Protein AF-A0A934SSS2-F1 (afdb_monomer_lite)

Secondary structure (DSSP, 8-state):
------TT-EEEEEEEGGGHHHHHHHHHHS-TT-EEEEEEEESSGGG----PPSTEEEEEEEEGGGT--HHHHHHHHHHHHSSS---TT----EE--S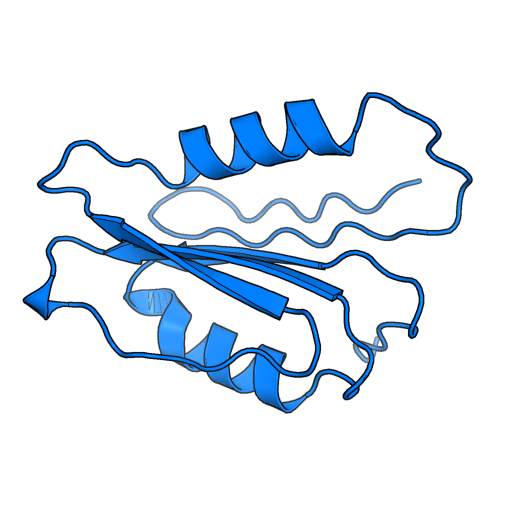SS--------

pLDDT: mean 73.7, std 19.25, range [31.22, 95.25]

InterPro domains:
  IPR007037 SIP-like, Rossmann fold domain [PF04954] (9-100)
  IPR039261 Ferredoxin-NADP reductase (FNR), nucleotide-binding domain [G3DSA:3.40.50.80] (4-107)
  IPR039374 Siderophore-interacting protein [PTHR30157] (5-102)

Sequence (108 aa):
MRWSPSATDKLLLAGTERSIPVLRAILASLPAKARGQVFVEVASADDIDPIAGPGRVMVCWLLRDRGQSLQRSVDSWLSEMLPTEFDREHNVYAWVDGAGAARTLSSN

Radius of gyration: 13.73 Å; chains: 1; bounding box: 39×26×33 Å

Organism: NCBI:txid2787634

Structure (mmCIF, N/CA/C/O backbone):
data_AF-A0A934SSS2-F1
#
_entry.id   AF-A0A934SSS2-F1
#
loop_
_atom_site.group_PDB
_atom_site.id
_atom_site.type_symbol
_atom_site.label_atom_id
_atom_site.label_alt_id
_atom_site.label_comp_id
_atom_site.label_asym_id
_atom_site.label_entity_id
_atom_site.label_seq_id
_atom_site.pdbx_PDB_ins_code
_atom_site.Cartn_x
_atom_site.Cartn_y
_atom_site.Cartn_z
_atom_site.occupancy
_atom_site.B_iso_or_equiv
_atom_site.auth_seq_id
_atom_site.auth_comp_id
_atom_site.auth_asym_id
_atom_site.auth_atom_id
_atom_site.pdbx_PDB_model_num
ATOM 1 N N . MET A 1 1 ? 6.075 15.287 -18.767 1.00 35.69 1 MET A N 1
ATOM 2 C CA . MET A 1 1 ? 7.153 14.307 -18.507 1.00 35.69 1 MET A CA 1
ATOM 3 C C . MET A 1 1 ? 6.511 12.937 -18.334 1.00 35.69 1 MET A C 1
ATOM 5 O O . MET A 1 1 ? 5.552 12.829 -17.583 1.00 35.69 1 MET A O 1
ATOM 9 N N . ARG A 1 2 ? 6.937 11.942 -19.122 1.00 46.75 2 ARG A N 1
ATOM 10 C CA . ARG A 1 2 ? 6.411 10.564 -19.118 1.00 46.75 2 ARG A CA 1
ATOM 11 C C . ARG A 1 2 ? 7.017 9.818 -17.920 1.00 46.75 2 ARG A C 1
ATOM 13 O O . ARG A 1 2 ? 8.228 9.855 -17.750 1.00 46.75 2 ARG A O 1
ATOM 20 N N . TRP A 1 3 ? 6.176 9.170 -17.120 1.00 48.03 3 TRP A N 1
ATOM 21 C CA . TRP A 1 3 ? 6.575 8.195 -16.098 1.00 48.03 3 TRP A CA 1
ATOM 22 C C . TRP A 1 3 ? 7.421 7.068 -16.722 1.00 48.03 3 TRP A C 1
ATOM 24 O O . TRP A 1 3 ? 6.944 6.420 -17.656 1.00 48.03 3 TRP A O 1
ATOM 34 N N . SER A 1 4 ? 8.644 6.850 -16.218 1.00 49.31 4 SER A N 1
ATOM 35 C CA . SER A 1 4 ? 9.590 5.826 -16.704 1.00 49.31 4 SER A CA 1
ATOM 36 C C . SER A 1 4 ? 10.429 5.240 -15.549 1.00 49.31 4 SER A C 1
ATOM 38 O O . SER A 1 4 ? 11.559 5.681 -15.348 1.00 49.31 4 SER A O 1
ATOM 40 N N . PRO A 1 5 ? 9.907 4.274 -14.770 1.00 51.75 5 PRO A N 1
ATOM 41 C CA . PRO A 1 5 ? 10.678 3.596 -13.727 1.00 51.75 5 PRO A CA 1
ATOM 42 C C . PRO A 1 5 ? 11.733 2.665 -14.346 1.00 51.75 5 PRO A C 1
ATOM 44 O O . PRO A 1 5 ? 11.445 1.928 -15.295 1.00 51.75 5 PRO A O 1
ATOM 47 N N . SER A 1 6 ? 12.952 2.675 -13.809 1.00 52.16 6 SER A N 1
ATOM 48 C CA . SER A 1 6 ? 14.015 1.736 -14.165 1.00 52.16 6 SER A CA 1
ATOM 49 C C . SER A 1 6 ? 13.871 0.421 -13.382 1.00 52.16 6 SER A C 1
ATOM 51 O O . SER A 1 6 ? 13.123 0.317 -12.410 1.00 52.16 6 SER A O 1
ATOM 53 N N . ALA A 1 7 ? 14.588 -0.627 -13.796 1.00 51.25 7 ALA A N 1
ATOM 54 C CA . ALA A 1 7 ? 14.532 -1.940 -13.138 1.00 51.25 7 ALA A CA 1
ATOM 55 C C . ALA A 1 7 ? 15.165 -1.968 -11.727 1.00 51.25 7 ALA A C 1
ATOM 57 O O . ALA A 1 7 ? 15.068 -2.990 -11.043 1.00 51.25 7 ALA A O 1
ATOM 58 N N . THR A 1 8 ? 15.817 -0.877 -11.320 1.00 52.00 8 THR A N 1
ATOM 59 C CA . THR A 1 8 ? 16.562 -0.747 -10.062 1.00 52.00 8 THR A CA 1
ATOM 60 C C . THR A 1 8 ? 15.786 0.059 -9.010 1.00 52.00 8 THR A C 1
ATOM 62 O O . THR A 1 8 ? 16.108 -0.013 -7.827 1.00 52.00 8 THR A O 1
ATOM 65 N N . ASP A 1 9 ? 14.717 0.761 -9.392 1.00 61.09 9 ASP A N 1
ATOM 66 C CA . ASP A 1 9 ? 13.927 1.590 -8.476 1.00 61.09 9 ASP A CA 1
ATOM 67 C C . ASP A 1 9 ? 13.111 0.748 -7.473 1.00 61.09 9 ASP A C 1
ATOM 69 O O . ASP A 1 9 ? 12.504 -0.270 -7.828 1.00 61.09 9 ASP A O 1
ATOM 73 N N . LYS A 1 10 ? 13.084 1.178 -6.202 1.00 68.69 10 LYS A N 1
ATOM 74 C CA . LYS A 1 10 ? 12.241 0.590 -5.147 1.00 68.69 10 LYS A CA 1
ATOM 75 C C . LYS A 1 10 ? 10.933 1.377 -5.057 1.00 68.69 10 LYS A C 1
ATOM 77 O O . LYS A 1 10 ? 10.919 2.509 -4.597 1.00 68.69 10 LYS A O 1
ATOM 82 N N . LEU A 1 11 ? 9.821 0.770 -5.453 1.00 76.62 11 LEU A N 1
ATOM 83 C CA . LEU A 1 11 ? 8.512 1.427 -5.473 1.00 76.62 11 LEU A CA 1
ATOM 84 C C . LEU A 1 11 ? 7.769 1.290 -4.130 1.00 76.62 11 LEU A C 1
ATOM 86 O O . LEU A 1 11 ? 7.709 0.187 -3.590 1.00 76.62 11 LEU A O 1
ATOM 90 N N . LEU A 1 12 ? 7.137 2.360 -3.630 1.00 84.12 12 LEU A N 1
ATOM 91 C CA . LEU A 1 12 ? 6.245 2.311 -2.463 1.00 84.12 12 LEU A CA 1
ATOM 92 C C . LEU A 1 12 ? 4.888 2.953 -2.779 1.00 84.12 12 LEU A C 1
ATOM 94 O O . LEU A 1 12 ? 4.694 4.141 -2.591 1.00 84.12 12 LEU A O 1
ATOM 98 N N . LEU A 1 13 ? 3.888 2.198 -3.208 1.00 84.88 13 LEU A N 1
ATOM 99 C CA . LEU A 1 13 ? 2.555 2.775 -3.408 1.00 84.88 13 LEU A CA 1
ATOM 100 C C . LEU A 1 13 ? 1.736 2.689 -2.119 1.00 84.88 13 LEU A C 1
ATOM 102 O O . LEU A 1 13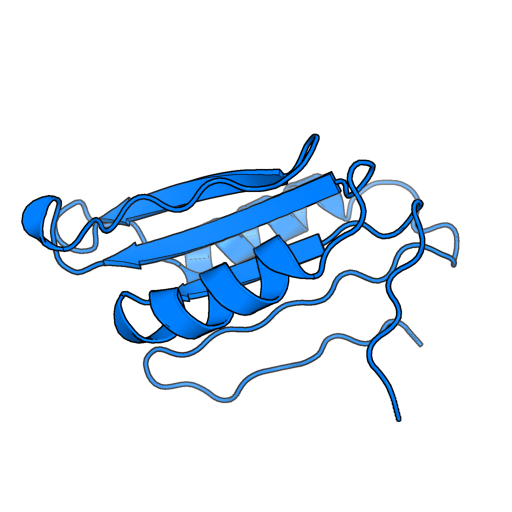 ? 1.740 1.665 -1.446 1.00 84.88 13 LEU A O 1
ATOM 106 N N . ALA A 1 14 ? 0.997 3.738 -1.785 1.00 87.75 14 ALA A N 1
ATOM 107 C CA . ALA A 1 14 ? 0.031 3.715 -0.699 1.00 87.75 14 ALA A CA 1
ATOM 108 C C . ALA A 1 14 ? -1.306 4.313 -1.178 1.00 87.75 14 ALA A C 1
ATOM 110 O O . ALA A 1 14 ? -1.378 5.065 -2.150 1.00 87.75 14 ALA A O 1
ATOM 111 N N . GLY A 1 15 ? -2.411 3.929 -0.558 1.00 88.06 15 GLY A N 1
ATOM 112 C CA . GLY A 1 15 ? -3.718 4.446 -0.944 1.00 88.06 15 GLY A CA 1
ATOM 113 C C . GLY A 1 15 ? -4.846 3.850 -0.130 1.00 88.06 15 GLY A C 1
ATOM 114 O O . GLY A 1 15 ? -4.617 3.014 0.741 1.00 88.06 15 GLY A O 1
ATOM 115 N N . THR A 1 16 ? -6.059 4.294 -0.431 1.00 89.50 16 THR A N 1
ATOM 116 C CA . THR A 1 16 ? -7.287 3.775 0.180 1.00 89.50 16 THR A CA 1
ATOM 117 C C . THR A 1 16 ? -8.082 2.932 -0.817 1.00 89.50 16 THR A C 1
ATOM 119 O O . THR A 1 16 ? -7.663 2.780 -1.971 1.00 89.50 16 THR A O 1
ATOM 122 N N . GLU A 1 17 ? -9.267 2.444 -0.437 1.00 88.50 17 GLU A N 1
ATOM 123 C CA . GLU A 1 17 ? -10.195 1.772 -1.357 1.00 88.50 17 GLU A CA 1
ATOM 124 C C . GLU A 1 17 ? -10.461 2.588 -2.640 1.00 88.50 17 GLU A C 1
ATOM 126 O O . GLU A 1 17 ? -10.610 2.042 -3.733 1.00 88.50 17 GLU A O 1
ATOM 131 N N . ARG A 1 18 ? -10.418 3.923 -2.544 1.00 87.00 18 ARG A N 1
ATOM 132 C CA . ARG A 1 18 ? -10.625 4.844 -3.676 1.00 87.00 18 ARG A CA 1
ATOM 133 C C . ARG A 1 18 ? -9.463 4.851 -4.667 1.00 87.00 18 ARG A C 1
ATOM 135 O O . ARG A 1 18 ? -9.643 5.217 -5.827 1.00 87.00 18 ARG A O 1
ATOM 142 N N . SER A 1 19 ? -8.273 4.461 -4.223 1.00 85.38 19 SER A N 1
ATOM 143 C CA . SER A 1 19 ? -7.056 4.450 -5.032 1.00 85.38 19 SER A CA 1
ATOM 144 C C . SER A 1 19 ? -6.894 3.158 -5.832 1.00 85.38 19 SER A C 1
ATOM 146 O O . SER A 1 19 ? -6.058 3.119 -6.732 1.00 85.38 19 SER A O 1
ATOM 148 N N . ILE A 1 20 ? -7.682 2.112 -5.556 1.00 87.56 20 ILE A N 1
ATOM 149 C CA . ILE A 1 20 ? -7.539 0.784 -6.177 1.00 87.56 20 ILE A CA 1
ATOM 150 C C . ILE A 1 20 ? -7.516 0.836 -7.718 1.00 87.56 20 ILE A C 1
ATOM 152 O O . ILE A 1 20 ? -6.604 0.243 -8.303 1.00 87.56 20 ILE A O 1
ATOM 156 N N . PRO A 1 21 ? -8.410 1.576 -8.413 1.00 87.31 21 PRO A N 1
ATOM 157 C CA . PRO A 1 21 ? -8.370 1.655 -9.876 1.00 87.31 21 PRO A CA 1
ATOM 158 C C . PRO A 1 21 ? -7.066 2.268 -10.405 1.00 87.31 21 PRO A C 1
ATOM 160 O O . PRO A 1 21 ? -6.514 1.811 -11.407 1.00 87.31 21 PRO A O 1
ATOM 163 N N . VAL A 1 22 ? -6.544 3.278 -9.704 1.00 83.25 22 VAL A N 1
ATOM 164 C CA . VAL A 1 22 ? -5.287 3.954 -10.052 1.00 83.25 22 VAL A CA 1
ATOM 165 C C . VAL A 1 22 ? -4.098 3.031 -9.795 1.00 83.25 22 VAL A C 1
ATOM 167 O O . VAL A 1 22 ? -3.237 2.884 -10.662 1.00 83.25 22 VAL A O 1
ATOM 170 N N . LEU A 1 23 ? -4.074 2.347 -8.648 1.00 84.69 23 LEU A N 1
ATOM 171 C CA . LEU A 1 23 ? -3.040 1.371 -8.303 1.00 84.69 23 LEU A CA 1
ATOM 172 C C . LEU A 1 23 ? -2.988 0.237 -9.329 1.00 84.69 23 LEU A C 1
ATOM 174 O O . LEU A 1 23 ? -1.909 -0.104 -9.804 1.00 84.69 23 LEU A O 1
ATOM 178 N N . ARG A 1 24 ? -4.144 -0.292 -9.743 1.00 87.81 24 ARG A N 1
ATOM 179 C CA . ARG A 1 24 ? -4.243 -1.327 -10.782 1.00 87.81 24 ARG A CA 1
ATOM 180 C C . ARG A 1 24 ? -3.616 -0.866 -12.102 1.00 87.81 24 ARG A C 1
ATOM 182 O O . ARG A 1 24 ? -2.852 -1.619 -12.704 1.00 87.81 24 ARG A O 1
ATOM 189 N N . ALA A 1 25 ? -3.893 0.367 -12.529 1.00 83.88 25 ALA A N 1
ATOM 190 C CA . ALA A 1 25 ? -3.319 0.937 -13.748 1.00 83.88 25 ALA A CA 1
ATOM 191 C C . ALA A 1 25 ? -1.798 1.145 -13.643 1.00 83.88 25 ALA A C 1
ATOM 193 O O . ALA A 1 25 ? -1.068 0.812 -14.578 1.00 83.88 25 ALA A O 1
ATOM 194 N N . ILE A 1 26 ? -1.307 1.640 -12.500 1.00 82.38 26 ILE A N 1
ATOM 195 C CA . ILE A 1 26 ? 0.133 1.795 -12.257 1.00 82.38 26 ILE A CA 1
ATOM 196 C C . ILE A 1 26 ? 0.813 0.428 -12.305 1.00 82.38 26 ILE A C 1
ATOM 198 O O . ILE A 1 26 ? 1.749 0.262 -13.082 1.00 82.38 26 ILE A O 1
ATOM 202 N N . LEU A 1 27 ? 0.319 -0.559 -11.550 1.00 83.69 27 LEU A N 1
ATOM 203 C CA . LEU A 1 27 ? 0.885 -1.911 -11.497 1.00 83.69 27 LEU A CA 1
ATOM 204 C C . LEU A 1 27 ? 0.926 -2.577 -12.878 1.00 83.69 27 LEU A C 1
ATOM 206 O O . LEU A 1 27 ? 1.928 -3.200 -13.211 1.00 83.69 27 LEU A O 1
ATOM 210 N N . ALA A 1 28 ? -0.103 -2.388 -13.709 1.00 85.06 28 ALA A N 1
ATOM 211 C CA . ALA A 1 28 ? -0.127 -2.897 -15.082 1.00 85.06 28 ALA A CA 1
ATOM 212 C C . ALA A 1 28 ? 0.922 -2.240 -16.002 1.00 85.06 28 ALA A C 1
ATOM 214 O O . ALA A 1 28 ? 1.329 -2.837 -16.995 1.00 85.06 28 ALA A O 1
ATOM 215 N N . SER A 1 29 ? 1.363 -1.020 -15.680 1.00 81.50 29 SER A N 1
ATOM 216 C CA . SER A 1 29 ? 2.384 -0.287 -16.439 1.00 81.50 29 SER A CA 1
ATOM 217 C C . SER A 1 29 ? 3.822 -0.597 -16.010 1.00 81.50 29 SER A C 1
ATOM 219 O O . SER A 1 29 ? 4.767 -0.201 -16.696 1.00 81.50 29 SER A O 1
ATOM 221 N N . LEU A 1 30 ? 4.009 -1.272 -14.871 1.00 79.50 30 LEU A N 1
ATOM 222 C CA . LEU A 1 30 ? 5.337 -1.542 -14.331 1.00 79.50 30 LEU A CA 1
ATOM 223 C C . LEU A 1 30 ? 6.048 -2.662 -15.108 1.00 79.50 30 LEU A C 1
ATOM 225 O O . LEU A 1 30 ? 5.418 -3.628 -15.546 1.00 79.50 30 LEU A O 1
ATOM 229 N N . PRO A 1 31 ? 7.386 -2.593 -15.227 1.00 79.38 31 PRO A N 1
ATOM 230 C CA . PRO A 1 31 ? 8.161 -3.681 -15.805 1.00 79.38 31 PRO A CA 1
ATOM 231 C C . PRO A 1 31 ? 8.071 -4.945 -14.937 1.00 79.38 31 PRO A C 1
ATOM 233 O O . PRO A 1 31 ? 8.019 -4.876 -13.712 1.00 79.38 31 PRO A O 1
ATOM 236 N N . ALA A 1 32 ? 8.176 -6.126 -15.553 1.00 78.81 32 ALA A N 1
ATOM 237 C CA . ALA A 1 32 ? 8.099 -7.416 -14.849 1.00 78.81 32 ALA A CA 1
ATOM 238 C C . ALA A 1 32 ? 9.173 -7.616 -13.757 1.00 78.81 32 ALA A C 1
ATOM 240 O O . ALA A 1 32 ? 9.027 -8.468 -12.883 1.00 78.81 32 ALA A O 1
ATOM 241 N N . LYS A 1 33 ? 10.269 -6.849 -13.810 1.00 77.44 33 LYS A N 1
ATOM 242 C CA . LYS A 1 33 ? 11.354 -6.874 -12.816 1.00 77.44 33 LYS A CA 1
ATOM 243 C C . LYS A 1 33 ? 11.169 -5.858 -11.684 1.00 77.44 33 LYS A C 1
ATOM 245 O O . LYS A 1 33 ? 12.042 -5.787 -10.821 1.00 77.44 33 LYS A O 1
ATOM 250 N N . ALA A 1 34 ? 10.073 -5.096 -11.689 1.00 77.88 34 ALA A N 1
ATOM 251 C CA . ALA A 1 34 ? 9.776 -4.123 -10.649 1.00 77.88 34 ALA A CA 1
ATOM 252 C C . ALA A 1 34 ? 9.767 -4.783 -9.265 1.00 77.88 34 ALA A C 1
ATOM 254 O O . ALA A 1 34 ? 9.348 -5.935 -9.086 1.00 77.88 34 ALA A O 1
ATOM 255 N N . ARG A 1 35 ? 10.261 -4.030 -8.284 1.00 80.31 35 ARG A N 1
ATOM 256 C CA . ARG A 1 35 ? 10.294 -4.414 -6.876 1.00 80.31 35 ARG A CA 1
ATOM 257 C C . ARG A 1 35 ? 9.659 -3.298 -6.070 1.00 80.31 35 ARG A C 1
ATOM 259 O O . ARG A 1 35 ? 9.920 -2.124 -6.331 1.00 80.31 35 ARG A O 1
ATOM 266 N N . GLY A 1 36 ? 8.839 -3.655 -5.094 1.00 83.12 36 GLY A N 1
ATOM 267 C CA . GLY A 1 36 ? 8.191 -2.637 -4.290 1.00 83.12 36 GLY A CA 1
ATOM 268 C C . GLY A 1 36 ? 7.168 -3.165 -3.310 1.00 83.12 36 GLY A C 1
ATOM 269 O O . GLY A 1 36 ? 6.911 -4.365 -3.222 1.00 83.12 36 GLY A O 1
ATOM 270 N N . GLN A 1 37 ? 6.577 -2.224 -2.599 1.00 88.62 37 GLN A N 1
ATOM 271 C CA . GLN A 1 37 ? 5.533 -2.446 -1.622 1.00 88.62 37 GLN A CA 1
ATOM 272 C C . GLN A 1 37 ? 4.323 -1.590 -1.990 1.00 88.62 37 GLN A C 1
ATOM 274 O O . GLN A 1 37 ? 4.461 -0.434 -2.379 1.00 88.62 37 GLN A O 1
ATOM 279 N N . VAL A 1 38 ? 3.134 -2.161 -1.874 1.00 90.31 38 VAL A N 1
ATOM 280 C CA . VAL A 1 38 ? 1.855 -1.473 -2.025 1.00 90.31 38 VAL A CA 1
ATOM 281 C C . VAL A 1 38 ? 1.099 -1.635 -0.715 1.00 90.31 38 VAL A C 1
ATOM 283 O O . VAL A 1 38 ? 0.959 -2.758 -0.232 1.00 90.31 38 VAL A O 1
ATOM 286 N N . PHE A 1 39 ? 0.616 -0.544 -0.135 1.00 91.94 39 PHE A N 1
ATOM 287 C CA . PHE A 1 39 ? -0.292 -0.559 1.006 1.00 91.94 39 PHE A CA 1
ATOM 288 C C . PHE A 1 39 ? -1.652 -0.008 0.584 1.00 91.94 39 PHE A C 1
ATOM 290 O O . PHE A 1 39 ? -1.735 1.094 0.047 1.00 91.94 39 PHE A O 1
ATOM 297 N N . VAL A 1 40 ? -2.718 -0.764 0.828 1.00 91.56 40 VAL A N 1
ATOM 298 C CA . VAL A 1 40 ? -4.090 -0.329 0.544 1.00 91.56 40 VAL A CA 1
ATOM 299 C C . VAL A 1 40 ? -4.891 -0.389 1.828 1.00 91.56 40 VAL A C 1
ATOM 301 O O . VAL A 1 40 ? -5.116 -1.465 2.373 1.00 91.56 40 VAL A O 1
ATOM 304 N N . GLU A 1 41 ? -5.291 0.771 2.325 1.00 93.00 41 GLU A N 1
ATOM 305 C CA . GLU A 1 41 ? -6.167 0.881 3.480 1.00 93.00 41 GLU A CA 1
ATOM 306 C C . GLU A 1 41 ? -7.629 0.817 3.052 1.00 93.00 41 GLU A C 1
ATOM 308 O O . GLU A 1 41 ? -8.041 1.478 2.107 1.00 93.00 41 GLU A O 1
ATOM 313 N N . VAL A 1 42 ? -8.415 0.013 3.753 1.00 93.62 42 VAL A N 1
ATOM 314 C CA . VAL A 1 42 ? -9.843 -0.160 3.504 1.00 93.62 42 VAL A CA 1
ATOM 315 C C . VAL A 1 42 ? -10.618 -0.103 4.817 1.00 93.62 42 VAL A C 1
ATOM 317 O O . VAL A 1 42 ? -10.036 -0.216 5.899 1.00 93.62 42 VAL A O 1
ATOM 320 N N . ALA A 1 43 ? -11.931 0.142 4.767 1.00 92.56 43 ALA A N 1
ATOM 321 C CA . ALA A 1 43 ? -12.747 0.153 5.987 1.00 92.56 43 ALA A CA 1
ATOM 322 C C . ALA A 1 43 ? -12.753 -1.231 6.649 1.00 92.56 43 ALA A C 1
ATOM 324 O O . ALA A 1 43 ? -12.402 -1.357 7.825 1.00 92.56 43 ALA A O 1
ATOM 325 N N . SER A 1 44 ? -13.087 -2.259 5.872 1.00 93.75 44 SER A N 1
ATOM 326 C CA . SER A 1 44 ? -13.252 -3.634 6.331 1.00 93.75 44 SER A CA 1
ATOM 327 C C . SER A 1 44 ? -12.780 -4.649 5.284 1.00 93.75 44 SER A C 1
ATOM 329 O O . SER A 1 44 ? -12.330 -4.283 4.201 1.00 93.75 44 SER A O 1
ATOM 331 N N . ALA A 1 45 ? -12.854 -5.942 5.606 1.00 93.81 45 ALA A N 1
ATOM 332 C CA . ALA A 1 45 ? -12.459 -6.995 4.669 1.00 93.81 45 ALA A CA 1
ATOM 333 C C . ALA A 1 45 ? -13.375 -7.084 3.430 1.00 93.81 45 ALA A C 1
ATOM 335 O O . ALA A 1 45 ? -12.910 -7.532 2.385 1.00 93.81 45 ALA A O 1
ATOM 336 N N . ASP A 1 46 ? -14.631 -6.637 3.528 1.00 94.38 46 ASP A N 1
ATOM 337 C CA . ASP A 1 46 ? -15.581 -6.584 2.405 1.00 94.38 46 ASP A CA 1
ATOM 338 C C . ASP A 1 46 ? -15.181 -5.560 1.334 1.00 94.38 46 ASP A C 1
ATOM 340 O O . ASP A 1 46 ? -15.552 -5.691 0.171 1.00 94.38 46 ASP A O 1
ATOM 344 N N . ASP A 1 47 ? -14.381 -4.564 1.709 1.00 92.50 47 ASP A N 1
ATOM 345 C CA . ASP A 1 47 ? -13.893 -3.513 0.815 1.00 92.50 47 ASP A CA 1
ATOM 346 C C . ASP A 1 47 ? -12.595 -3.913 0.081 1.00 92.50 47 ASP A C 1
ATOM 348 O O . ASP A 1 47 ? -12.018 -3.115 -0.664 1.00 92.50 47 ASP A O 1
ATOM 352 N N . ILE A 1 48 ? -12.094 -5.136 0.302 1.00 92.81 48 ILE A N 1
ATOM 353 C CA . ILE A 1 48 ? -10.909 -5.652 -0.387 1.00 92.81 48 ILE A CA 1
ATOM 354 C C . ILE A 1 48 ? -11.272 -5.991 -1.837 1.00 92.81 48 ILE A C 1
ATOM 356 O O . ILE A 1 48 ? -12.020 -6.930 -2.100 1.00 92.81 48 ILE A O 1
ATOM 360 N N . ASP A 1 49 ? -10.638 -5.299 -2.784 1.00 91.81 49 ASP A N 1
ATOM 361 C CA . ASP A 1 49 ? -10.657 -5.634 -4.213 1.00 91.81 49 ASP A CA 1
ATOM 362 C C . ASP A 1 49 ? -9.248 -6.074 -4.656 1.00 91.81 49 ASP A C 1
ATOM 364 O O . ASP A 1 49 ? -8.395 -5.232 -4.951 1.00 91.81 49 ASP A O 1
ATOM 368 N N . PRO A 1 50 ? -8.943 -7.388 -4.662 1.00 88.38 50 PRO A N 1
ATOM 369 C CA . PRO A 1 50 ? -7.585 -7.880 -4.852 1.00 88.38 50 PRO A CA 1
ATOM 370 C C . PRO A 1 50 ? -6.935 -7.373 -6.148 1.00 88.38 50 PRO A C 1
ATOM 372 O O . PRO A 1 50 ? -7.447 -7.548 -7.261 1.00 88.38 50 PRO A O 1
ATOM 375 N N . ILE A 1 51 ? -5.743 -6.794 -5.998 1.00 87.75 51 ILE A N 1
ATOM 376 C CA . ILE A 1 51 ? -4.855 -6.409 -7.096 1.00 87.75 51 ILE A CA 1
ATOM 377 C C . ILE A 1 51 ? -3.550 -7.193 -6.990 1.00 87.75 51 ILE A C 1
ATOM 379 O O . ILE A 1 51 ? -3.010 -7.379 -5.900 1.00 87.75 51 ILE A O 1
ATOM 383 N N . ALA A 1 52 ? -3.042 -7.656 -8.130 1.00 83.00 52 ALA A N 1
ATOM 384 C CA . ALA A 1 52 ? -1.749 -8.322 -8.213 1.00 83.00 52 ALA A CA 1
ATOM 385 C C . ALA A 1 52 ? -0.668 -7.313 -8.614 1.00 83.00 52 ALA A C 1
ATOM 387 O O . ALA A 1 52 ? -0.850 -6.538 -9.554 1.00 83.00 52 ALA A O 1
ATOM 388 N N . GLY A 1 53 ? 0.464 -7.340 -7.911 1.00 79.44 53 GLY A N 1
ATOM 389 C CA . GLY A 1 53 ? 1.667 -6.627 -8.323 1.00 79.44 53 GLY A CA 1
ATOM 390 C C . GLY A 1 53 ? 2.512 -7.480 -9.278 1.00 79.44 53 GLY A C 1
ATOM 391 O O . GLY A 1 53 ? 2.570 -8.700 -9.111 1.00 79.44 53 GLY A O 1
ATOM 392 N N . PRO A 1 54 ? 3.180 -6.888 -10.282 1.00 79.88 54 PRO A N 1
ATOM 393 C CA . PRO A 1 54 ? 4.104 -7.633 -11.126 1.00 79.88 54 PRO A CA 1
ATOM 394 C C . PRO A 1 54 ? 5.393 -7.982 -10.375 1.00 79.88 54 PRO A C 1
ATOM 396 O O . PRO A 1 54 ? 5.885 -7.219 -9.543 1.00 79.88 54 PRO A O 1
ATOM 399 N N . GLY A 1 55 ? 5.987 -9.125 -10.726 1.00 80.50 55 GLY A N 1
ATOM 400 C CA . GLY A 1 55 ? 7.332 -9.495 -10.293 1.00 80.50 55 GLY A CA 1
ATOM 401 C C . GLY A 1 55 ? 7.464 -9.658 -8.780 1.00 80.50 55 GLY A C 1
ATOM 402 O O . GLY A 1 55 ? 7.009 -10.647 -8.214 1.00 80.50 55 GLY A O 1
ATOM 403 N N . ARG A 1 56 ? 8.157 -8.710 -8.138 1.00 84.69 56 ARG A N 1
ATOM 404 C CA . ARG A 1 56 ? 8.425 -8.697 -6.688 1.00 84.69 56 ARG A CA 1
ATOM 405 C C . ARG A 1 56 ? 7.762 -7.501 -6.005 1.00 84.69 56 ARG A C 1
ATOM 407 O O . ARG A 1 56 ? 8.331 -6.929 -5.077 1.00 84.69 56 ARG A O 1
ATOM 414 N N . VAL A 1 57 ? 6.605 -7.083 -6.506 1.00 87.12 57 VAL A N 1
ATOM 415 C CA . VAL A 1 57 ? 5.770 -6.073 -5.856 1.00 87.12 57 VAL A CA 1
ATOM 416 C C . VAL A 1 57 ? 4.782 -6.771 -4.924 1.00 87.12 57 VAL A C 1
ATOM 418 O O . VAL A 1 57 ? 3.949 -7.552 -5.379 1.00 87.12 57 VAL A O 1
ATOM 421 N N . MET A 1 58 ? 4.875 -6.488 -3.626 1.00 90.25 58 MET A N 1
ATOM 422 C CA . MET A 1 58 ? 3.961 -7.024 -2.612 1.00 90.25 58 MET A CA 1
ATOM 423 C C . MET A 1 58 ? 2.796 -6.067 -2.382 1.00 90.25 58 MET A C 1
ATOM 425 O O . MET A 1 58 ? 3.007 -4.863 -2.285 1.00 90.25 58 MET A O 1
ATOM 429 N N . VAL A 1 59 ? 1.575 -6.595 -2.269 1.00 91.75 59 VAL A N 1
ATOM 430 C CA . VAL A 1 59 ? 0.369 -5.814 -1.955 1.00 91.75 59 VAL A CA 1
ATOM 431 C C . VAL A 1 59 ? -0.137 -6.208 -0.573 1.00 91.75 59 VAL A C 1
ATOM 433 O O . VAL A 1 59 ? -0.488 -7.363 -0.340 1.00 91.75 59 VAL A O 1
ATOM 436 N N . CYS A 1 60 ? -0.176 -5.244 0.341 1.00 92.88 60 CYS A N 1
ATOM 437 C CA . CYS A 1 60 ? -0.637 -5.408 1.713 1.00 92.88 60 CYS A CA 1
ATOM 438 C C . CYS A 1 60 ? -1.923 -4.611 1.940 1.00 92.88 60 CYS A C 1
ATOM 440 O O . CYS A 1 60 ? -1.963 -3.401 1.725 1.00 92.88 60 CYS A O 1
ATOM 442 N N . TRP A 1 61 ? -2.952 -5.303 2.419 1.00 94.25 61 TRP A N 1
ATOM 443 C CA . TRP A 1 61 ? -4.242 -4.719 2.773 1.00 94.25 61 TRP A CA 1
ATOM 444 C C . TRP A 1 61 ? -4.265 -4.359 4.257 1.00 94.25 61 TRP A C 1
ATOM 446 O O . TRP A 1 61 ? -3.882 -5.171 5.100 1.00 94.25 61 TRP A O 1
ATOM 456 N N . LEU A 1 62 ? -4.702 -3.142 4.565 1.00 94.25 62 LEU A N 1
ATOM 457 C CA . LEU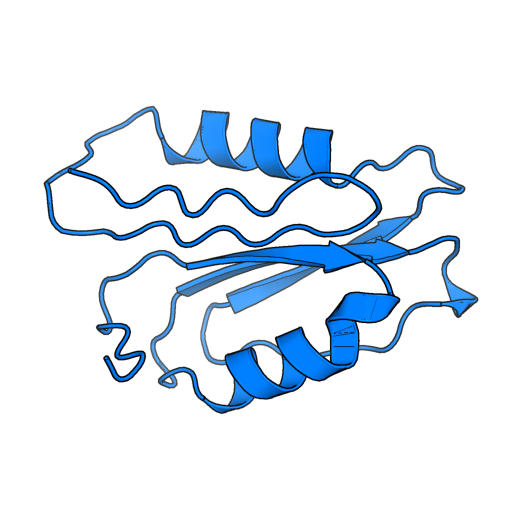 A 1 62 ? -4.790 -2.592 5.912 1.00 94.25 62 LEU A CA 1
ATOM 458 C C . LEU A 1 62 ? -6.261 -2.329 6.234 1.00 94.25 62 LEU A C 1
ATOM 460 O O . LEU A 1 62 ? -6.928 -1.560 5.555 1.00 94.25 62 LEU A O 1
ATOM 464 N N . LEU A 1 63 ? -6.774 -2.983 7.265 1.00 95.25 63 LEU A N 1
ATOM 465 C CA . LEU A 1 63 ? -8.161 -2.903 7.699 1.00 95.25 63 LEU A CA 1
ATOM 466 C C .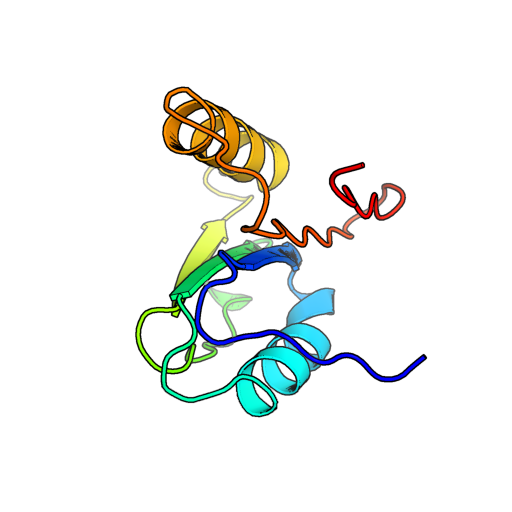 LEU A 1 6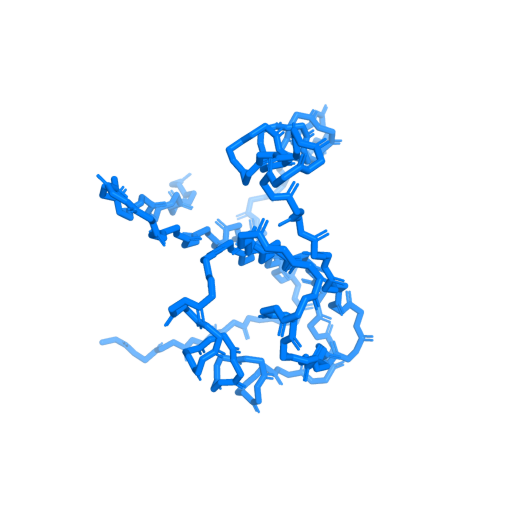3 ? -8.300 -1.877 8.826 1.00 95.25 63 LEU A C 1
ATOM 468 O O . LEU A 1 63 ? -7.807 -2.104 9.937 1.00 95.25 63 LEU A O 1
ATOM 472 N N . ARG A 1 64 ? -9.011 -0.775 8.565 1.00 92.81 64 ARG A N 1
ATOM 473 C CA . ARG A 1 64 ? -9.264 0.279 9.564 1.00 92.81 64 ARG A CA 1
ATOM 474 C C . ARG A 1 64 ? -10.045 -0.239 10.766 1.00 92.81 64 ARG A C 1
ATOM 476 O O . ARG A 1 64 ? -9.692 0.091 11.894 1.00 92.81 64 ARG A O 1
ATOM 483 N N . ASP A 1 65 ? -11.032 -1.106 10.543 1.00 94.44 65 ASP A N 1
ATOM 484 C CA . ASP A 1 65 ? -11.791 -1.785 11.607 1.00 94.44 65 ASP A CA 1
ATOM 485 C C . ASP A 1 65 ? -10.894 -2.606 12.555 1.00 94.44 65 ASP A C 1
ATOM 487 O O . ASP A 1 65 ? -11.162 -2.720 13.747 1.00 94.44 65 ASP A O 1
ATOM 491 N N . ARG A 1 66 ? -9.745 -3.091 12.064 1.00 93.38 66 ARG A N 1
ATOM 492 C CA . ARG A 1 66 ? -8.754 -3.812 12.880 1.00 93.38 66 ARG A CA 1
ATOM 493 C C . ARG A 1 66 ? -7.678 -2.908 13.483 1.00 93.38 66 ARG A C 1
ATOM 495 O O . ARG A 1 66 ? -6.666 -3.408 13.971 1.00 93.38 66 ARG A O 1
ATOM 502 N N . GLY A 1 67 ? -7.856 -1.589 13.419 1.00 92.50 67 GLY A N 1
ATOM 503 C CA . GLY A 1 67 ? -6.895 -0.606 13.922 1.00 92.50 67 GLY A CA 1
ATOM 504 C C . GLY A 1 67 ? -5.605 -0.511 13.101 1.00 92.50 67 GLY A C 1
ATOM 505 O O . GLY A 1 67 ? -4.608 0.027 13.590 1.00 92.50 67 GLY A O 1
ATOM 506 N N . GLN A 1 68 ? -5.589 -1.038 11.873 1.00 93.62 68 GLN A N 1
ATOM 507 C CA . GLN A 1 68 ? -4.458 -0.875 10.960 1.00 93.62 68 GLN A CA 1
ATOM 508 C C . GLN A 1 68 ? -4.520 0.514 10.314 1.00 93.62 68 GLN A C 1
ATOM 510 O O . GLN A 1 68 ? -5.601 1.052 10.089 1.00 93.62 68 GLN A O 1
ATOM 515 N N . SER A 1 69 ? -3.354 1.103 10.043 1.00 89.00 69 SER A N 1
ATOM 516 C CA . SER A 1 69 ? -3.244 2.466 9.522 1.00 89.00 69 SER A CA 1
ATOM 517 C C . SER A 1 69 ? -2.219 2.536 8.402 1.00 89.00 69 SER A C 1
ATOM 519 O O . SER A 1 69 ? -1.066 2.140 8.592 1.00 89.00 69 SER A O 1
ATOM 521 N N . LEU A 1 70 ? -2.627 3.118 7.275 1.00 87.25 70 LEU A N 1
ATOM 522 C CA . LEU A 1 70 ? -1.780 3.383 6.117 1.00 87.25 70 LEU A CA 1
ATOM 523 C C . LEU A 1 70 ? -0.525 4.153 6.508 1.00 87.25 70 LEU A C 1
ATOM 525 O O . LEU A 1 70 ? 0.586 3.749 6.176 1.00 87.25 70 LEU A O 1
ATOM 529 N N . GLN A 1 71 ? -0.707 5.237 7.263 1.00 85.19 71 GLN A N 1
ATOM 530 C CA . GLN A 1 71 ? 0.384 6.106 7.680 1.00 85.19 71 GLN A CA 1
ATOM 531 C C . GLN A 1 71 ? 1.400 5.357 8.548 1.00 85.19 71 GLN A C 1
ATOM 533 O O . GLN A 1 71 ? 2.598 5.466 8.302 1.00 85.19 71 GLN A O 1
ATOM 538 N N . ARG A 1 72 ? 0.939 4.561 9.523 1.00 86.88 72 ARG A N 1
ATOM 539 C CA . ARG A 1 72 ? 1.829 3.777 10.394 1.00 86.88 72 ARG A CA 1
ATOM 540 C C . ARG A 1 72 ? 2.614 2.731 9.603 1.00 86.88 72 ARG A C 1
ATOM 542 O O . ARG A 1 72 ? 3.807 2.567 9.830 1.00 86.88 72 ARG A O 1
ATOM 549 N N . SER A 1 73 ? 1.955 2.015 8.697 1.00 89.25 73 SER A N 1
ATOM 550 C CA . SER A 1 73 ? 2.607 0.979 7.891 1.00 89.25 73 SER A CA 1
ATOM 551 C C . SER A 1 73 ? 3.639 1.563 6.927 1.00 89.25 73 SER A C 1
ATOM 553 O O . SER A 1 73 ? 4.721 0.999 6.788 1.00 89.25 73 SER A O 1
ATOM 555 N N . VAL A 1 74 ? 3.338 2.712 6.318 1.00 85.44 74 VAL A N 1
ATOM 556 C CA . VAL A 1 74 ? 4.285 3.454 5.474 1.00 85.44 74 VAL A CA 1
ATOM 557 C C . VAL A 1 74 ? 5.490 3.927 6.288 1.00 85.44 74 VAL A C 1
ATOM 559 O O . VAL A 1 74 ? 6.620 3.691 5.873 1.00 85.44 74 VAL A O 1
ATOM 562 N N . ASP A 1 75 ? 5.269 4.546 7.449 1.00 82.44 75 ASP A N 1
ATOM 563 C CA . ASP A 1 75 ? 6.338 5.053 8.321 1.00 82.44 75 ASP A CA 1
ATOM 564 C C . ASP A 1 75 ? 7.263 3.936 8.833 1.00 82.44 75 ASP A C 1
ATOM 566 O O . ASP A 1 75 ? 8.487 4.060 8.771 1.00 82.44 75 ASP A O 1
ATOM 570 N N . SER A 1 76 ? 6.682 2.804 9.244 1.00 86.94 76 SER A N 1
ATOM 571 C CA . SER A 1 76 ? 7.434 1.615 9.656 1.00 86.94 76 SER A CA 1
ATOM 572 C C . SER A 1 76 ? 8.281 1.066 8.510 1.00 86.94 76 SER A C 1
ATOM 574 O O . SER A 1 76 ? 9.471 0.824 8.689 1.00 86.94 76 SER A O 1
ATOM 576 N N . TRP A 1 77 ? 7.694 0.912 7.318 1.00 84.19 77 TRP A N 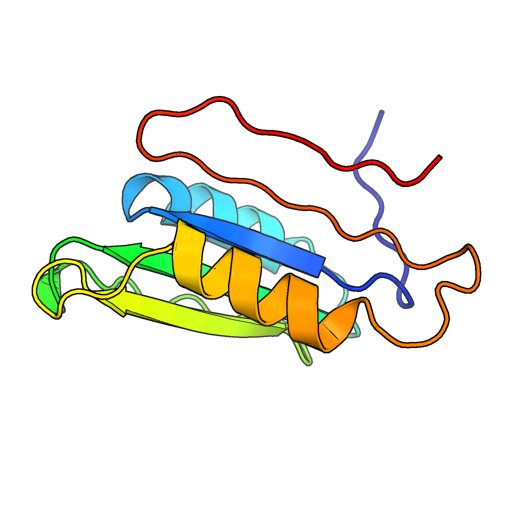1
ATOM 577 C CA . TRP A 1 77 ? 8.413 0.390 6.155 1.00 84.19 77 TRP A CA 1
ATOM 578 C C . TRP A 1 77 ? 9.565 1.307 5.742 1.00 84.19 77 TRP A C 1
ATOM 580 O O . TRP A 1 77 ? 10.661 0.833 5.449 1.00 84.19 77 TRP A O 1
ATOM 590 N N . LEU A 1 78 ? 9.337 2.623 5.750 1.00 79.25 78 LEU A N 1
ATOM 591 C CA . LEU A 1 78 ? 10.382 3.608 5.492 1.00 79.25 78 LEU A CA 1
ATOM 592 C C . LEU A 1 78 ? 11.485 3.498 6.555 1.00 79.25 78 LEU A C 1
ATOM 594 O O . LEU A 1 78 ? 12.650 3.343 6.214 1.00 79.25 78 LEU A O 1
ATOM 598 N N . SER A 1 79 ? 11.149 3.469 7.840 1.00 79.38 79 SER A N 1
ATOM 599 C CA . SER A 1 79 ? 12.155 3.347 8.904 1.00 79.38 79 SER A CA 1
ATOM 600 C C . SER A 1 79 ? 13.005 2.072 8.811 1.00 79.38 79 SER A C 1
ATOM 602 O O . SER A 1 79 ? 14.179 2.105 9.168 1.00 79.38 79 SER A O 1
ATOM 604 N N . GLU A 1 80 ? 12.454 0.966 8.301 1.00 78.81 80 GLU A N 1
ATOM 605 C CA . GLU A 1 80 ? 13.185 -0.294 8.098 1.00 78.81 80 GLU A CA 1
ATOM 606 C C . GLU A 1 80 ? 13.989 -0.346 6.792 1.00 78.81 80 GLU A C 1
ATOM 608 O O . GLU A 1 80 ? 15.027 -1.003 6.738 1.00 78.81 80 GLU A O 1
ATOM 613 N N . MET A 1 81 ? 13.529 0.323 5.731 1.00 70.44 81 MET A N 1
ATOM 614 C CA . MET A 1 81 ? 14.144 0.263 4.396 1.00 70.44 81 MET A CA 1
ATOM 615 C C . MET A 1 81 ? 15.100 1.417 4.086 1.00 70.44 81 MET A C 1
ATOM 617 O O . MET A 1 81 ? 15.891 1.299 3.149 1.00 70.44 81 MET A O 1
ATOM 621 N N . LEU A 1 82 ? 15.043 2.507 4.856 1.00 65.94 82 LEU A N 1
ATOM 622 C CA . LEU A 1 82 ? 15.948 3.654 4.774 1.00 65.94 82 LEU A CA 1
ATOM 623 C C . LEU A 1 82 ? 17.234 3.616 5.658 1.00 65.94 82 LEU A C 1
ATOM 625 O O . LEU A 1 82 ? 18.072 4.494 5.448 1.00 65.94 82 LEU A O 1
ATOM 629 N N . PRO A 1 83 ? 17.473 2.693 6.622 1.00 53.44 83 PRO A N 1
ATOM 630 C CA . PRO A 1 83 ? 18.574 2.827 7.582 1.00 53.44 83 PRO A CA 1
ATOM 631 C C . PRO A 1 83 ? 19.942 2.347 7.068 1.00 53.44 83 PRO A C 1
ATOM 633 O O . PRO A 1 83 ? 20.912 2.355 7.825 1.00 53.44 83 PRO A O 1
ATOM 636 N N . THR A 1 84 ? 20.076 1.910 5.812 1.00 49.50 84 THR A N 1
ATOM 637 C CA . THR A 1 84 ? 21.362 1.408 5.302 1.00 49.50 84 THR A CA 1
ATOM 638 C C . THR A 1 84 ? 21.515 1.732 3.816 1.00 49.50 84 THR A C 1
ATOM 640 O O . THR A 1 84 ? 20.825 1.168 2.975 1.00 49.50 84 THR A O 1
ATOM 643 N N . GLU A 1 85 ? 22.421 2.671 3.529 1.00 48.00 85 GLU A N 1
ATOM 644 C CA . GLU A 1 85 ? 23.036 2.899 2.213 1.00 48.00 85 GLU A CA 1
ATOM 645 C C . GLU A 1 85 ? 22.077 3.340 1.092 1.00 48.00 85 GLU A C 1
ATOM 647 O O . GLU A 1 85 ? 21.805 2.620 0.132 1.00 48.00 85 GLU A O 1
ATOM 652 N N . PHE A 1 86 ? 21.624 4.596 1.168 1.00 46.44 86 PHE A N 1
ATOM 653 C CA . PHE A 1 86 ? 21.211 5.336 -0.027 1.00 46.44 86 PHE A CA 1
ATOM 654 C C . PHE A 1 86 ? 22.433 5.644 -0.895 1.00 46.44 86 PHE A C 1
ATOM 656 O O . PHE A 1 86 ? 22.977 6.749 -0.862 1.00 46.44 86 PHE A O 1
ATOM 663 N N . ASP A 1 87 ? 22.865 4.660 -1.677 1.00 45.56 87 ASP A N 1
ATOM 664 C CA . ASP A 1 87 ? 23.571 4.959 -2.915 1.00 45.56 87 ASP A CA 1
ATOM 665 C C . ASP A 1 87 ? 22.550 5.495 -3.939 1.00 45.56 87 ASP A C 1
ATOM 667 O O . ASP A 1 87 ? 21.383 5.087 -3.969 1.00 45.56 87 ASP A O 1
ATOM 671 N N . ARG A 1 88 ? 22.949 6.521 -4.687 1.00 44.56 88 ARG A N 1
ATOM 672 C CA . ARG A 1 88 ? 22.118 7.655 -5.141 1.00 44.56 88 ARG A CA 1
ATOM 673 C C . ARG A 1 88 ? 21.150 7.367 -6.303 1.00 44.56 88 ARG A C 1
ATOM 675 O O . ARG A 1 88 ? 20.776 8.290 -7.019 1.00 44.56 88 ARG A O 1
ATOM 682 N N . GLU A 1 89 ? 20.720 6.126 -6.509 1.00 48.78 89 GLU A N 1
ATOM 683 C CA . GLU A 1 89 ? 20.003 5.727 -7.736 1.00 48.78 89 GLU A CA 1
ATOM 684 C C . GLU A 1 89 ? 18.643 5.035 -7.519 1.00 48.78 89 GLU A C 1
ATOM 686 O O . GLU A 1 89 ? 18.009 4.616 -8.484 1.00 48.78 89 GLU A O 1
ATOM 691 N N . HIS A 1 90 ? 18.142 4.928 -6.283 1.00 49.44 90 HIS A N 1
ATOM 692 C CA . HIS A 1 90 ? 16.873 4.243 -5.998 1.00 49.44 90 HIS A CA 1
ATOM 693 C C . HIS A 1 90 ? 15.749 5.233 -5.658 1.00 49.44 90 HIS A C 1
ATOM 695 O O . HIS A 1 90 ? 15.624 5.675 -4.516 1.00 49.44 90 HIS A O 1
ATOM 701 N N . ASN A 1 91 ? 14.890 5.562 -6.626 1.00 55.00 91 ASN A N 1
ATOM 702 C CA . ASN A 1 91 ? 13.755 6.450 -6.375 1.00 55.00 91 ASN A CA 1
ATOM 703 C C . ASN A 1 91 ? 12.650 5.722 -5.597 1.00 55.00 91 ASN A C 1
ATOM 705 O O . ASN A 1 91 ? 12.085 4.744 -6.090 1.00 55.00 91 ASN A O 1
ATOM 709 N N . VAL A 1 92 ? 12.308 6.227 -4.406 1.00 56.03 92 VAL A N 1
ATOM 710 C CA . VAL A 1 92 ? 11.146 5.778 -3.624 1.00 56.03 92 VAL A CA 1
ATOM 711 C C . VAL A 1 92 ? 9.957 6.676 -3.943 1.00 56.03 92 VAL A C 1
ATOM 713 O O . VAL A 1 92 ? 9.805 7.762 -3.394 1.00 56.03 92 VAL A O 1
ATOM 716 N N . TYR A 1 93 ? 9.089 6.228 -4.844 1.00 57.41 93 TYR A N 1
ATOM 717 C CA . TYR A 1 93 ? 7.855 6.951 -5.152 1.00 57.41 93 TYR A CA 1
ATOM 718 C C . TYR A 1 93 ? 6.773 6.555 -4.159 1.00 57.41 93 TYR A C 1
ATOM 720 O O . TYR A 1 93 ? 6.428 5.380 -4.141 1.00 57.41 93 TYR A O 1
ATOM 728 N N . ALA A 1 94 ? 6.242 7.520 -3.399 1.00 56.94 94 ALA A N 1
ATOM 729 C CA . ALA A 1 94 ? 5.096 7.361 -2.506 1.00 56.94 94 ALA A CA 1
ATOM 730 C C . ALA A 1 94 ? 3.880 8.141 -3.018 1.00 56.94 94 ALA A C 1
ATOM 732 O O . ALA A 1 94 ? 3.993 9.315 -3.367 1.00 56.94 94 ALA A O 1
ATOM 733 N N . TRP A 1 95 ? 2.705 7.509 -3.036 1.00 56.34 95 TRP A N 1
ATOM 734 C CA . TRP A 1 95 ? 1.432 8.220 -3.192 1.00 56.34 95 TRP A CA 1
ATOM 735 C C . TRP A 1 95 ? 0.490 7.833 -2.059 1.00 56.34 95 TRP A C 1
ATOM 737 O O . TRP A 1 95 ? 0.589 6.721 -1.569 1.00 56.34 95 TRP A O 1
ATOM 747 N N . VAL A 1 96 ? -0.351 8.763 -1.604 1.00 59.69 96 VAL A N 1
ATOM 748 C CA . VAL A 1 96 ? -1.329 8.606 -0.517 1.00 59.69 96 VAL A CA 1
ATOM 749 C C . VAL A 1 96 ? -2.537 9.445 -0.910 1.00 59.69 96 VAL A C 1
ATOM 751 O O . VAL A 1 96 ? -2.353 10.621 -1.222 1.00 59.69 96 VAL A O 1
ATOM 754 N N . ASP A 1 97 ? -3.754 8.904 -0.828 1.00 55.94 97 ASP A N 1
ATOM 755 C CA . ASP A 1 97 ? -4.871 9.759 -0.423 1.00 55.94 97 ASP A CA 1
ATOM 756 C C . ASP A 1 97 ? -5.957 9.012 0.365 1.00 55.94 97 ASP A C 1
ATOM 758 O O . ASP A 1 97 ? -6.494 7.987 -0.068 1.00 55.94 97 ASP A O 1
ATOM 762 N N . GLY A 1 98 ? -6.276 9.601 1.518 1.00 50.34 98 GLY A N 1
ATOM 763 C CA . GLY A 1 98 ? -7.542 9.465 2.237 1.00 50.34 98 GLY A CA 1
ATOM 764 C C . GLY A 1 98 ? -8.096 10.801 2.785 1.00 50.34 98 GLY A C 1
ATOM 765 O O . GLY A 1 98 ? -9.276 10.841 3.117 1.00 50.34 98 GLY A O 1
ATOM 766 N N . ALA A 1 99 ? -7.287 11.875 2.862 1.00 42.78 99 ALA A N 1
ATOM 767 C CA . ALA A 1 99 ? -7.636 13.246 3.303 1.00 42.78 99 ALA A CA 1
ATOM 768 C C . ALA A 1 99 ? -6.417 14.215 3.350 1.00 42.78 99 ALA A C 1
ATOM 770 O O . ALA A 1 99 ? -6.502 15.288 3.949 1.00 42.78 99 ALA A O 1
ATOM 771 N N . GLY A 1 100 ? -5.252 13.857 2.799 1.00 37.03 100 GLY A N 1
ATOM 772 C CA . GLY A 1 100 ? -3.998 14.574 3.059 1.00 37.03 100 GLY A CA 1
ATOM 773 C C . GLY A 1 100 ? -3.076 14.562 1.852 1.00 37.03 100 GLY A C 1
ATOM 774 O O . GLY A 1 100 ? -2.822 13.505 1.285 1.00 37.03 100 GLY A O 1
ATOM 775 N N . ALA A 1 101 ? -2.602 15.752 1.473 1.00 35.41 101 ALA A N 1
ATOM 776 C CA . ALA A 1 101 ? -1.870 16.021 0.241 1.00 35.41 101 ALA A CA 1
ATOM 777 C C . ALA A 1 101 ? -0.772 14.987 -0.058 1.00 35.41 101 ALA A C 1
ATOM 779 O O . ALA A 1 101 ? 0.152 14.779 0.732 1.00 35.41 101 ALA A O 1
ATOM 780 N N . ALA A 1 102 ? -0.864 14.399 -1.250 1.00 39.84 102 ALA A N 1
ATOM 781 C CA . ALA A 1 102 ? 0.166 13.578 -1.858 1.00 39.84 102 ALA A CA 1
ATOM 782 C C . ALA A 1 102 ? 1.541 14.263 -1.777 1.00 39.84 102 ALA A C 1
ATOM 784 O O . ALA A 1 102 ? 1.725 15.363 -2.300 1.00 39.84 102 ALA A O 1
ATOM 785 N N . ARG A 1 103 ? 2.519 13.611 -1.141 1.00 42.59 103 ARG A N 1
ATOM 786 C CA . ARG A 1 103 ? 3.914 14.067 -1.141 1.00 42.59 103 ARG A CA 1
ATOM 787 C C . ARG A 1 103 ? 4.763 13.114 -1.962 1.00 42.59 103 ARG A C 1
ATOM 789 O O . ARG A 1 103 ? 5.102 12.028 -1.508 1.00 42.59 103 ARG A O 1
ATOM 796 N N . THR A 1 104 ? 5.126 13.554 -3.162 1.00 43.44 104 THR A N 1
ATOM 797 C CA . THR A 1 104 ? 6.201 12.937 -3.934 1.00 43.44 104 THR A CA 1
ATOM 798 C C . THR A 1 104 ? 7.517 13.236 -3.221 1.00 43.44 104 THR A C 1
ATOM 800 O O . THR A 1 104 ? 7.975 14.378 -3.224 1.00 43.44 104 THR A O 1
ATOM 803 N N . LEU A 1 105 ? 8.119 12.234 -2.582 1.00 42.62 105 LEU A N 1
ATOM 804 C CA . LEU A 1 105 ? 9.497 12.326 -2.104 1.00 42.62 105 LEU A CA 1
ATOM 805 C C . LEU A 1 105 ? 10.421 12.000 -3.279 1.00 42.62 105 LEU A C 1
ATOM 807 O O . LEU A 1 105 ? 10.833 10.863 -3.471 1.00 42.62 105 LEU A O 1
ATOM 811 N N . SER A 1 106 ? 10.698 13.001 -4.112 1.00 36.16 106 SER A N 1
ATOM 812 C CA . SER A 1 106 ? 11.799 12.904 -5.070 1.00 36.16 106 SER A CA 1
ATOM 813 C C . SER A 1 106 ? 13.104 13.060 -4.291 1.00 36.16 106 SER A C 1
ATOM 815 O O . SER A 1 106 ? 13.289 14.076 -3.620 1.00 36.16 106 SER A O 1
ATOM 817 N N . SER A 1 107 ? 13.985 12.060 -4.346 1.00 35.84 107 SER A N 1
ATOM 818 C CA . SER A 1 107 ? 15.332 12.184 -3.786 1.00 35.84 107 SER A CA 1
ATOM 819 C C . SER A 1 107 ? 16.107 13.201 -4.628 1.00 35.84 107 SER A C 1
ATOM 821 O O . SER A 1 107 ? 16.175 13.054 -5.847 1.00 35.84 107 SER A O 1
ATOM 823 N N . ASN A 1 108 ? 16.609 14.257 -3.988 1.00 31.22 108 ASN A N 1
ATOM 824 C CA . ASN A 1 108 ? 17.494 15.255 -4.598 1.00 31.22 108 ASN A CA 1
ATOM 825 C C . ASN A 1 108 ? 18.953 14.797 -4.535 1.00 31.22 108 ASN A C 1
ATOM 827 O O . ASN A 1 108 ? 19.298 14.119 -3.540 1.00 31.22 108 ASN A O 1
#

Foldseek 3Di:
DDDDDDLQAEEEEEEELVCVVVVQVVQVPDDLSYAYEYEYEYQAPVSDDDHDHHHHYYYHYAHVVVVGDRVVVVVVVCVVVVPDDCPPPYQYAYAYDDPDDGDGPGPD